Protein AF-A0A495ZXQ3-F1 (afdb_monomer)

Secondary structure (DSSP, 8-state):
---EEEESSBTTB-S-EEEE--SS-----STTSSHHHHHHHHHHHHHHHH---SS---------------

Nearest PDB structures (foldseek):
  5h66-assembly1_A  TM=8.045E-01  e=3.056E-02  Bacillus subtilis subsp. subtilis str. 168

Sequence (70 aa):
MLHSLELENFKAFGKRAHIPFAPITLIFGENSAGKSTILQALNLLQQALESREPAGVSLLLQIGTGSNKR

Radius of gyration: 14.14 Å; Cα contacts (8 Å, |Δi|>4): 43; chains: 1; bounding box: 43×28×30 Å

Structure (mmCIF, N/CA/C/O backbone):
data_AF-A0A495ZXQ3-F1
#
_entry.id   AF-A0A495ZXQ3-F1
#
loop_
_atom_site.group_PDB
_atom_site.id
_atom_site.type_symbol
_atom_site.label_atom_id
_atom_site.label_alt_id
_atom_site.label_comp_id
_atom_site.label_asym_id
_atom_site.label_entity_id
_atom_site.label_seq_id
_atom_site.pdbx_PDB_ins_code
_atom_site.Cartn_x
_atom_site.Cartn_y
_atom_site.Cartn_z
_atom_site.occupancy
_atom_site.B_iso_or_equiv
_atom_site.auth_seq_id
_atom_site.auth_comp_id
_atom_site.auth_asym_id
_atom_site.auth_atom_id
_atom_site.pdbx_PDB_model_num
ATOM 1 N N . MET A 1 1 ? -15.031 -4.632 5.912 1.00 81.81 1 MET A N 1
ATOM 2 C CA . MET A 1 1 ? -14.115 -5.311 4.968 1.00 81.81 1 MET A CA 1
ATOM 3 C C . MET A 1 1 ? -13.353 -4.230 4.214 1.00 81.81 1 MET A C 1
ATOM 5 O O . MET A 1 1 ? -13.942 -3.185 3.971 1.00 81.81 1 MET A O 1
ATOM 9 N N . LEU A 1 2 ? -12.070 -4.427 3.904 1.00 90.31 2 LEU A N 1
ATOM 10 C CA . LEU A 1 2 ? -11.287 -3.449 3.141 1.00 90.31 2 LEU A CA 1
ATOM 11 C C . LEU A 1 2 ? -11.478 -3.708 1.639 1.00 90.31 2 LEU A C 1
ATOM 13 O O . LEU A 1 2 ? -11.237 -4.826 1.192 1.00 90.31 2 LEU A O 1
ATOM 17 N N . HIS A 1 3 ? -11.933 -2.705 0.885 1.00 95.31 3 HIS A N 1
ATOM 18 C CA . HIS A 1 3 ? -12.289 -2.854 -0.537 1.00 95.31 3 HIS A CA 1
ATOM 19 C C . HIS A 1 3 ? -11.237 -2.292 -1.492 1.00 95.31 3 HIS A C 1
ATOM 21 O O . HIS A 1 3 ? -11.025 -2.843 -2.569 1.00 95.31 3 HIS A O 1
ATOM 27 N N . SER A 1 4 ? -10.560 -1.216 -1.103 1.00 96.88 4 SER A N 1
ATOM 28 C CA . SER A 1 4 ? -9.462 -0.636 -1.867 1.00 96.88 4 SER A CA 1
A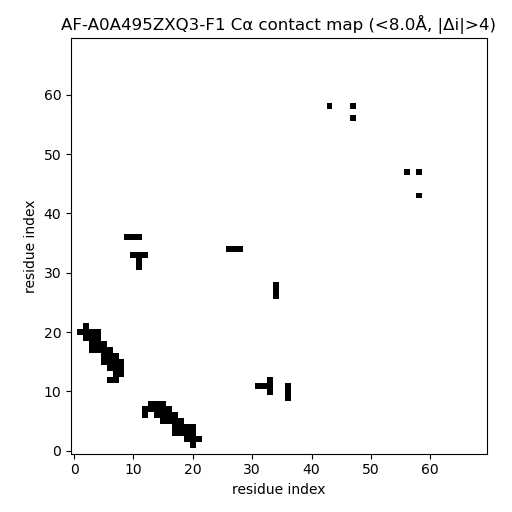TOM 29 C C . SER A 1 4 ? -8.521 0.159 -0.964 1.00 96.88 4 SER A C 1
ATOM 31 O O . SER A 1 4 ? -8.856 0.488 0.176 1.00 96.88 4 SER A O 1
ATOM 33 N N . LEU A 1 5 ? -7.324 0.435 -1.476 1.00 96.19 5 LEU A N 1
ATOM 34 C CA . LEU A 1 5 ? -6.330 1.330 -0.896 1.00 96.19 5 LEU A CA 1
ATOM 35 C C . LEU A 1 5 ? -5.890 2.335 -1.963 1.00 96.19 5 LEU A C 1
ATOM 37 O O . LEU A 1 5 ? -5.495 1.941 -3.061 1.00 96.19 5 LEU A O 1
ATOM 41 N N . GLU A 1 6 ? -5.914 3.620 -1.621 1.00 97.25 6 GLU A N 1
ATOM 42 C CA . GLU A 1 6 ? -5.321 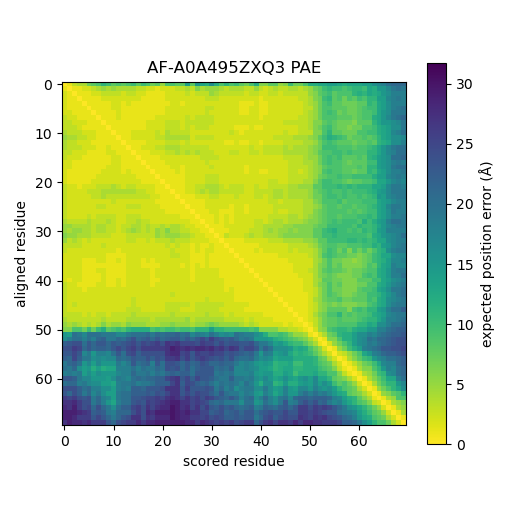4.679 -2.436 1.00 97.25 6 GLU A CA 1
ATOM 43 C C . GLU A 1 6 ? -4.016 5.161 -1.803 1.00 97.25 6 GLU A C 1
ATOM 45 O O . GLU A 1 6 ? -3.969 5.456 -0.610 1.00 97.25 6 GLU A O 1
ATOM 50 N N . LEU A 1 7 ? -2.950 5.232 -2.605 1.00 95.81 7 LEU A N 1
ATOM 51 C CA . LEU A 1 7 ? -1.640 5.737 -2.190 1.00 95.81 7 LEU A CA 1
ATOM 52 C C . LEU A 1 7 ? -1.171 6.818 -3.156 1.00 95.81 7 LEU A C 1
ATOM 54 O O . LEU A 1 7 ? -1.166 6.613 -4.365 1.00 95.81 7 LEU A O 1
ATOM 58 N N . GLU A 1 8 ? -0.729 7.950 -2.624 1.00 96.12 8 GLU A N 1
ATOM 59 C CA . GLU A 1 8 ? -0.142 9.052 -3.382 1.00 96.12 8 GLU A CA 1
ATOM 60 C C . GLU A 1 8 ? 0.950 9.701 -2.530 1.00 96.12 8 GLU A C 1
ATOM 62 O O . GLU A 1 8 ? 0.784 9.831 -1.317 1.00 96.12 8 GLU A O 1
ATOM 67 N N . ASN A 1 9 ? 2.076 10.078 -3.145 1.00 95.50 9 ASN A N 1
ATOM 68 C CA . ASN A 1 9 ? 3.243 10.639 -2.453 1.00 95.50 9 ASN A CA 1
ATOM 69 C C . ASN A 1 9 ? 3.700 9.815 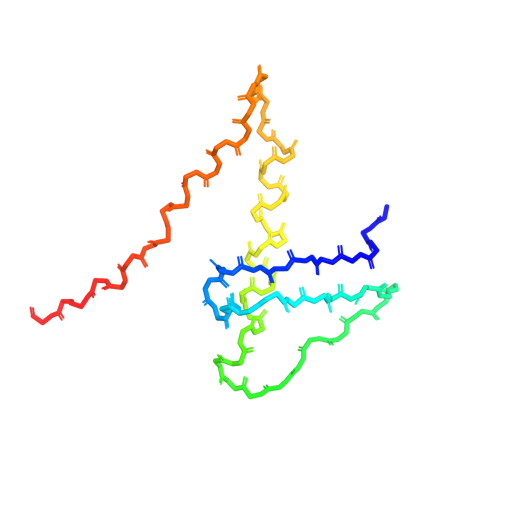-1.228 1.00 95.50 9 ASN A C 1
ATOM 71 O O . ASN A 1 9 ? 4.157 10.360 -0.223 1.00 95.50 9 ASN A O 1
ATOM 75 N N . PHE A 1 10 ? 3.593 8.485 -1.306 1.00 92.88 10 PHE A N 1
ATOM 76 C CA . PHE A 1 10 ? 3.897 7.571 -0.208 1.00 92.88 10 PHE A CA 1
ATOM 77 C C . PHE A 1 10 ? 4.968 6.549 -0.607 1.00 92.88 10 PHE A C 1
ATOM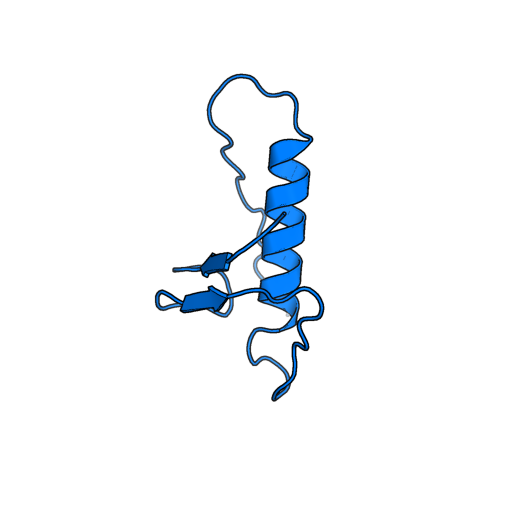 79 O O . PHE A 1 10 ? 4.697 5.552 -1.281 1.00 92.88 10 PHE A O 1
ATOM 86 N N . LYS A 1 11 ? 6.206 6.775 -0.141 1.00 92.56 11 LYS A N 1
ATOM 87 C CA . LYS A 1 11 ? 7.383 5.923 -0.405 1.00 92.56 11 LYS A CA 1
ATOM 88 C C . LYS A 1 11 ? 7.530 5.616 -1.906 1.00 92.56 11 LYS A C 1
ATOM 90 O O . LYS A 1 11 ? 7.781 6.527 -2.682 1.00 92.56 11 LYS A O 1
ATOM 95 N N . ALA A 1 12 ? 7.381 4.353 -2.316 1.00 92.94 12 ALA A N 1
ATOM 96 C CA . ALA A 1 12 ? 7.507 3.927 -3.711 1.00 92.94 12 ALA A CA 1
ATOM 97 C C . ALA A 1 12 ? 6.368 4.434 -4.626 1.00 92.94 12 ALA A C 1
ATOM 99 O O . ALA A 1 12 ? 6.507 4.395 -5.846 1.00 92.94 12 ALA A O 1
ATOM 100 N N . PHE A 1 13 ? 5.258 4.924 -4.064 1.00 93.94 13 PHE A N 1
ATOM 101 C CA . PHE A 1 13 ? 4.113 5.450 -4.810 1.00 93.94 13 PHE A CA 1
ATOM 102 C C . PHE A 1 13 ? 4.186 6.977 -4.905 1.00 93.94 13 PHE A C 1
ATOM 104 O O . PHE A 1 13 ? 3.648 7.686 -4.059 1.00 93.94 13 PHE A O 1
ATOM 111 N N . GLY A 1 14 ? 4.867 7.489 -5.935 1.00 94.19 14 GLY A N 1
ATOM 112 C CA . GLY A 1 14 ? 4.948 8.934 -6.194 1.00 94.19 14 GLY A CA 1
ATOM 113 C C . GLY A 1 14 ? 3.673 9.513 -6.818 1.00 94.19 14 GLY A C 1
ATOM 114 O O . GLY A 1 14 ? 3.228 10.587 -6.440 1.00 94.19 14 GLY A O 1
ATOM 115 N N . LYS A 1 15 ? 3.050 8.784 -7.748 1.00 96.12 15 LYS A N 1
ATOM 116 C CA . LYS A 1 15 ? 1.746 9.142 -8.330 1.00 96.12 15 LYS A CA 1
ATOM 117 C C . LYS A 1 15 ? 0.629 8.398 -7.607 1.00 96.12 15 LYS A C 1
ATOM 119 O O . LYS A 1 15 ? 0.882 7.350 -7.013 1.00 96.12 15 LYS A O 1
ATOM 124 N N . ARG A 1 16 ? -0.600 8.908 -7.721 1.00 96.62 16 ARG A N 1
ATOM 125 C CA . ARG A 1 16 ? -1.791 8.225 -7.213 1.00 96.62 16 ARG A CA 1
ATOM 126 C C . ARG A 1 16 ? -1.906 6.817 -7.798 1.00 96.62 16 ARG A C 1
ATOM 128 O O . ARG A 1 16 ? -1.924 6.645 -9.015 1.00 96.62 16 ARG A O 1
ATOM 135 N N . ALA A 1 17 ? -2.017 5.834 -6.918 1.00 96.75 17 ALA A N 1
ATOM 136 C CA . ALA A 1 17 ? -2.269 4.440 -7.232 1.00 96.75 17 ALA A CA 1
ATOM 137 C C . ALA A 1 17 ? -3.534 3.979 -6.506 1.00 96.75 17 ALA A C 1
ATOM 139 O O . ALA A 1 17 ? -3.664 4.182 -5.301 1.00 96.75 17 ALA A O 1
ATOM 140 N N . HIS A 1 18 ? -4.444 3.345 -7.245 1.00 97.56 18 HIS A N 1
ATOM 141 C CA . HIS A 1 18 ? -5.648 2.716 -6.709 1.00 97.56 18 HIS A CA 1
ATOM 142 C C . HIS A 1 18 ? -5.470 1.194 -6.722 1.00 97.56 18 HIS A C 1
ATOM 144 O O . HIS A 1 18 ? -5.240 0.601 -7.777 1.00 97.56 18 HIS A O 1
ATOM 150 N N . ILE A 1 19 ? -5.565 0.569 -5.549 1.00 97.12 19 ILE A N 1
ATOM 151 C CA . ILE A 1 19 ? -5.310 -0.858 -5.338 1.00 97.12 19 ILE A CA 1
ATOM 152 C C . ILE A 1 19 ? -6.605 -1.501 -4.828 1.00 97.12 19 ILE A C 1
ATOM 154 O O . ILE A 1 19 ? -6.914 -1.366 -3.644 1.00 97.12 19 ILE A O 1
ATOM 158 N N . PRO A 1 20 ? -7.390 -2.173 -5.685 1.00 97.38 20 PRO A N 1
ATOM 159 C CA . PRO A 1 20 ? -8.580 -2.892 -5.245 1.00 97.38 20 PRO A CA 1
ATOM 160 C C . PRO A 1 20 ? -8.198 -4.180 -4.501 1.00 97.38 20 PRO A C 1
ATOM 162 O O . PRO A 1 20 ? -7.208 -4.832 -4.838 1.00 97.38 20 PRO A O 1
ATOM 165 N N . PHE A 1 21 ? -9.014 -4.576 -3.527 1.00 97.19 21 PHE A N 1
ATOM 166 C CA . PHE A 1 21 ? -8.878 -5.841 -2.810 1.00 97.19 21 PHE A CA 1
ATOM 167 C C . PHE A 1 21 ? -10.003 -6.807 -3.171 1.00 97.19 21 PHE A C 1
ATOM 169 O O . PHE A 1 21 ? -11.176 -6.442 -3.253 1.00 97.19 21 PHE A O 1
ATOM 176 N N . ALA A 1 22 ? -9.627 -8.071 -3.328 1.00 95.94 22 ALA A N 1
ATOM 177 C CA . ALA A 1 22 ? -10.525 -9.218 -3.373 1.00 95.94 22 ALA A CA 1
ATOM 178 C C . ALA A 1 22 ? -10.372 -10.041 -2.077 1.00 95.94 22 ALA A C 1
ATOM 180 O O . ALA A 1 22 ? -9.380 -9.856 -1.361 1.00 95.94 22 ALA A O 1
ATOM 181 N N . PRO A 1 23 ? -11.294 -10.980 -1.771 1.00 95.06 23 PRO A N 1
ATOM 182 C CA . PRO A 1 23 ? -11.196 -11.834 -0.582 1.00 95.06 23 PRO A CA 1
ATOM 183 C C . PRO A 1 23 ? -9.829 -12.517 -0.409 1.00 95.06 23 PRO A C 1
ATOM 185 O O . PRO A 1 23 ? -9.367 -12.687 0.715 1.00 95.06 23 PRO A O 1
ATOM 188 N N . ILE A 1 24 ? -9.161 -12.848 -1.521 1.00 95.56 24 ILE A N 1
ATOM 189 C CA . ILE A 1 24 ? -7.743 -13.213 -1.568 1.00 95.56 24 ILE A CA 1
ATOM 190 C C . ILE A 1 24 ? -7.065 -12.275 -2.567 1.00 95.56 24 ILE A C 1
ATOM 192 O O . ILE A 1 24 ? -7.432 -12.245 -3.739 1.00 95.56 24 ILE A O 1
ATOM 196 N N . THR A 1 25 ? -6.074 -11.513 -2.106 1.00 95.75 25 THR A N 1
ATOM 197 C CA . THR A 1 25 ? -5.300 -10.584 -2.942 1.00 95.75 25 THR A CA 1
ATOM 198 C C . THR A 1 25 ? -3.833 -11.005 -2.939 1.00 95.75 25 THR A C 1
ATOM 200 O O . THR A 1 25 ? -3.218 -11.083 -1.878 1.00 95.75 25 THR A O 1
ATOM 203 N N . LEU A 1 26 ? -3.262 -11.274 -4.118 1.00 96.88 26 LEU A N 1
ATOM 204 C CA . LEU A 1 26 ? -1.851 -11.636 -4.272 1.00 96.88 26 LEU A CA 1
ATOM 205 C C . LEU A 1 26 ? -1.027 -10.405 -4.668 1.00 96.88 26 LEU A C 1
ATOM 207 O O . LEU A 1 26 ? -1.316 -9.760 -5.671 1.00 96.88 26 LEU A O 1
ATOM 211 N N . ILE A 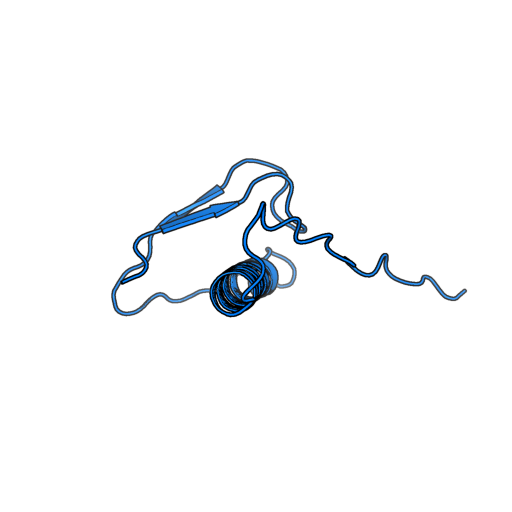1 27 ? 0.028 -10.106 -3.907 1.00 96.00 27 ILE A N 1
ATOM 212 C CA . ILE A 1 27 ? 0.944 -8.990 -4.178 1.00 96.00 27 ILE A CA 1
ATOM 213 C C . ILE A 1 27 ? 2.279 -9.561 -4.673 1.00 96.00 27 ILE A C 1
ATOM 215 O O . ILE A 1 27 ? 3.032 -10.148 -3.897 1.00 96.00 27 ILE A O 1
ATOM 219 N N . PHE A 1 28 ? 2.592 -9.374 -5.955 1.00 96.19 28 PHE A N 1
ATOM 220 C CA . PHE A 1 28 ? 3.809 -9.883 -6.599 1.00 96.19 28 PHE A CA 1
ATOM 221 C C . PHE A 1 28 ? 4.410 -8.854 -7.571 1.00 96.19 28 PHE A C 1
ATOM 223 O O . PHE A 1 28 ? 3.819 -7.808 -7.821 1.00 96.19 28 PHE A O 1
ATOM 230 N N . GLY A 1 29 ? 5.622 -9.121 -8.064 1.00 95.38 29 GLY A N 1
ATOM 231 C CA . GLY A 1 29 ? 6.375 -8.225 -8.952 1.00 95.38 29 GLY A CA 1
ATOM 232 C C . GLY A 1 29 ? 7.848 -8.107 -8.558 1.00 95.38 29 GLY A C 1
ATOM 233 O O . GLY A 1 29 ? 8.291 -8.735 -7.591 1.00 95.38 29 GLY A O 1
ATOM 234 N N . GLU A 1 30 ? 8.601 -7.276 -9.275 1.00 96.44 30 GLU A N 1
ATOM 235 C CA . GLU A 1 30 ? 10.039 -7.070 -9.059 1.00 96.44 30 GLU A CA 1
ATOM 236 C C . GLU A 1 30 ? 10.377 -6.566 -7.650 1.00 96.44 30 GLU A C 1
ATOM 238 O O . GLU A 1 30 ? 9.561 -5.948 -6.948 1.00 96.44 30 GLU A O 1
ATOM 243 N N . ASN A 1 31 ? 11.601 -6.843 -7.200 1.00 93.94 31 ASN A N 1
ATOM 244 C CA . ASN A 1 31 ? 12.108 -6.270 -5.958 1.00 93.94 31 ASN A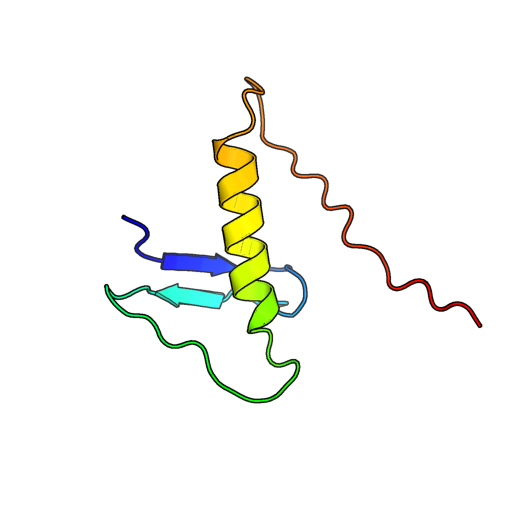 CA 1
ATOM 245 C C . ASN A 1 31 ? 12.100 -4.745 -6.046 1.00 93.94 31 ASN A C 1
ATOM 247 O O . ASN A 1 31 ? 12.326 -4.170 -7.102 1.00 93.94 31 ASN A O 1
ATOM 251 N N . SER A 1 32 ? 11.783 -4.098 -4.926 1.00 92.19 32 SER A N 1
ATOM 252 C CA . SER A 1 32 ? 11.658 -2.637 -4.846 1.00 92.19 32 SER A CA 1
ATOM 253 C C . SER A 1 32 ? 10.492 -2.013 -5.632 1.00 92.19 32 SER A C 1
ATOM 255 O O . SER A 1 32 ? 10.313 -0.805 -5.551 1.00 92.19 32 SER A O 1
ATOM 257 N N . ALA A 1 33 ? 9.608 -2.800 -6.262 1.00 94.06 33 ALA A N 1
ATOM 258 C CA . ALA A 1 33 ? 8.403 -2.296 -6.942 1.00 94.06 33 ALA A CA 1
ATOM 259 C C . ALA A 1 33 ? 7.296 -1.748 -6.002 1.00 94.06 33 ALA A C 1
ATOM 261 O O . ALA A 1 33 ? 6.183 -1.489 -6.440 1.00 94.06 33 ALA A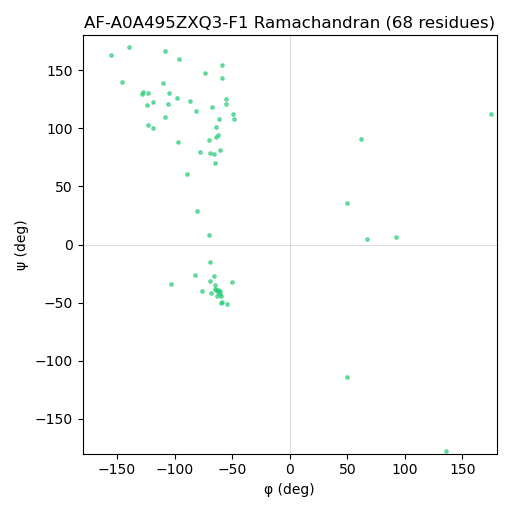 O 1
ATOM 262 N N . GLY A 1 34 ? 7.554 -1.610 -4.693 1.00 93.88 34 GLY A N 1
ATOM 263 C CA . GLY A 1 34 ? 6.586 -1.054 -3.732 1.00 93.88 34 GLY A CA 1
ATOM 264 C C . GLY A 1 34 ? 5.685 -2.069 -3.014 1.00 93.88 34 GLY A C 1
ATOM 265 O O . GLY A 1 34 ? 4.825 -1.675 -2.233 1.00 93.88 34 GLY A O 1
ATOM 266 N N . LYS A 1 35 ? 5.904 -3.379 -3.178 1.00 96.19 35 LYS A N 1
ATOM 267 C CA . LYS A 1 35 ? 5.110 -4.431 -2.501 1.00 96.19 35 LYS A CA 1
ATOM 268 C C . LYS A 1 35 ? 5.072 -4.269 -0.973 1.00 96.19 35 LYS A C 1
ATOM 270 O O . LYS A 1 35 ? 4.000 -4.208 -0.378 1.00 96.19 35 LYS A O 1
ATOM 275 N N . SER A 1 36 ? 6.236 -4.116 -0.333 1.00 96.44 36 SER A N 1
ATOM 276 C CA . SER A 1 36 ? 6.320 -3.879 1.119 1.00 96.44 36 SER A CA 1
ATOM 277 C C . SER A 1 36 ? 5.729 -2.528 1.523 1.00 96.44 36 SER A C 1
ATOM 279 O O . SER A 1 36 ? 5.254 -2.379 2.644 1.00 96.44 36 SER A O 1
ATOM 281 N N . THR A 1 37 ? 5.727 -1.545 0.619 1.00 96.31 37 THR A N 1
ATOM 282 C CA . THR A 1 37 ? 5.099 -0.242 0.852 1.00 96.31 37 THR A CA 1
ATOM 283 C C . THR A 1 37 ? 3.582 -0.371 1.005 1.00 96.31 37 THR A C 1
ATOM 285 O O . THR A 1 37 ? 3.031 0.270 1.894 1.00 96.31 37 THR A O 1
ATOM 288 N N . ILE A 1 38 ? 2.925 -1.242 0.229 1.00 96.00 38 ILE A N 1
ATOM 289 C CA . ILE A 1 38 ? 1.487 -1.534 0.378 1.00 96.00 38 ILE A CA 1
ATOM 290 C C . ILE A 1 38 ? 1.200 -2.076 1.783 1.00 96.00 38 ILE A C 1
ATOM 292 O O . ILE A 1 38 ? 0.349 -1.547 2.493 1.00 96.00 38 ILE A O 1
ATOM 296 N N . LEU A 1 39 ? 1.959 -3.085 2.225 1.00 95.44 39 LEU A N 1
ATOM 297 C CA . LEU A 1 39 ? 1.785 -3.677 3.558 1.00 95.44 39 LEU A CA 1
ATOM 298 C C . LEU A 1 39 ? 2.054 -2.667 4.683 1.00 95.44 39 LEU A C 1
ATOM 300 O O . LEU A 1 39 ? 1.333 -2.631 5.676 1.00 95.44 39 LEU A O 1
ATOM 304 N N . GLN A 1 40 ? 3.063 -1.809 4.521 1.00 94.75 40 GLN A N 1
ATOM 305 C CA . GLN A 1 40 ? 3.365 -0.747 5.482 1.00 94.75 40 GLN A CA 1
ATOM 306 C C . GLN A 1 40 ? 2.237 0.287 5.577 1.00 94.75 40 GLN A C 1
ATOM 308 O O . GLN A 1 40 ? 1.937 0.728 6.681 1.00 94.75 40 GLN A O 1
ATOM 313 N N . ALA A 1 41 ? 1.605 0.658 4.459 1.00 94.38 41 ALA A N 1
ATOM 314 C CA . ALA A 1 41 ? 0.443 1.545 4.469 1.00 94.38 41 ALA A CA 1
ATOM 315 C C . ALA A 1 41 ? -0.743 0.923 5.220 1.00 94.38 41 ALA A C 1
ATOM 317 O O . ALA A 1 41 ? -1.343 1.582 6.063 1.00 94.38 41 ALA A O 1
ATOM 318 N N . LEU A 1 42 ? -1.029 -0.362 4.983 1.00 93.94 42 LEU A N 1
ATOM 319 C CA . LEU A 1 42 ? -2.075 -1.086 5.713 1.00 93.94 42 LEU A CA 1
A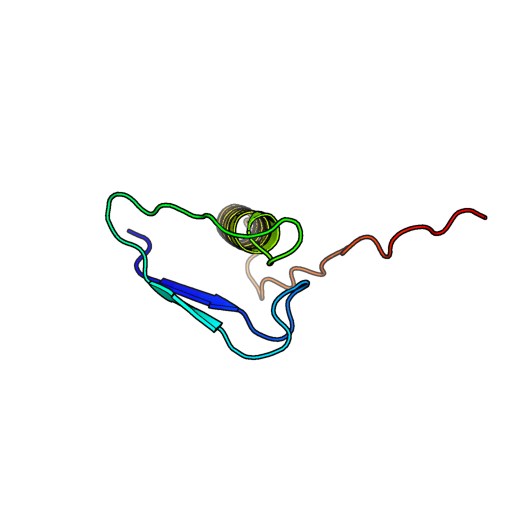TOM 320 C C . LEU A 1 42 ? -1.794 -1.130 7.221 1.00 93.94 42 LEU A C 1
ATOM 322 O O . LEU A 1 42 ? -2.687 -0.870 8.021 1.00 93.94 42 LEU A O 1
ATOM 326 N N . ASN A 1 43 ? -0.544 -1.384 7.615 1.00 92.50 43 ASN A N 1
ATOM 327 C CA . ASN A 1 43 ? -0.150 -1.385 9.023 1.00 92.50 43 ASN A CA 1
ATOM 328 C C . ASN A 1 43 ? -0.270 0.003 9.677 1.00 92.50 43 ASN A C 1
ATOM 330 O O . ASN A 1 43 ? -0.589 0.114 10.858 1.00 92.50 43 ASN A O 1
ATOM 334 N N . LEU A 1 44 ? -0.003 1.078 8.932 1.00 89.94 44 LEU A N 1
ATOM 335 C CA . LEU A 1 44 ? -0.192 2.448 9.420 1.00 89.94 44 LEU A CA 1
ATOM 336 C C . LEU A 1 44 ? -1.671 2.781 9.608 1.00 89.94 44 LEU A C 1
ATOM 338 O O . LEU A 1 44 ? -2.028 3.368 10.625 1.00 89.94 44 LEU A O 1
ATOM 342 N N . LEU A 1 45 ? -2.526 2.372 8.667 1.00 88.38 45 LEU A N 1
ATOM 343 C CA . LEU A 1 45 ? -3.975 2.515 8.804 1.00 88.38 45 LEU A CA 1
ATOM 344 C C . LEU A 1 45 ? -4.486 1.767 10.040 1.00 88.38 45 LEU A C 1
ATOM 346 O O . LEU A 1 45 ? -5.254 2.334 10.808 1.00 88.38 45 LEU A O 1
ATOM 350 N N . GLN A 1 46 ? -4.017 0.539 10.275 1.00 88.12 46 GLN A N 1
ATOM 351 C CA . GLN A 1 46 ? -4.381 -0.228 11.469 1.00 88.12 46 GLN A CA 1
ATOM 352 C C . GLN A 1 46 ? -3.988 0.506 12.762 1.00 88.12 46 GLN A C 1
ATOM 354 O O . GLN A 1 46 ? -4.831 0.701 13.632 1.00 88.12 46 GLN A O 1
ATOM 359 N N . GLN A 1 47 ? -2.745 0.990 12.860 1.00 85.94 47 GLN A N 1
ATOM 360 C CA . GLN A 1 47 ? -2.276 1.755 14.025 1.00 85.94 47 GLN A CA 1
ATOM 361 C C . GLN A 1 47 ? -3.079 3.042 14.248 1.00 85.94 47 GLN A C 1
ATOM 363 O O . GLN A 1 47 ? -3.395 3.373 15.388 1.00 85.94 47 GLN A O 1
ATOM 368 N N . ALA A 1 48 ? -3.437 3.757 13.177 1.00 83.81 48 ALA A N 1
ATOM 369 C CA . ALA A 1 48 ? -4.288 4.941 13.272 1.00 83.81 48 ALA A CA 1
ATOM 370 C C . ALA A 1 48 ? -5.677 4.616 13.831 1.00 83.81 48 ALA A C 1
ATOM 372 O O . ALA A 1 48 ? -6.194 5.367 14.654 1.00 83.81 48 ALA A O 1
ATOM 373 N N . LEU A 1 49 ? -6.271 3.498 13.406 1.00 83.25 49 LEU A N 1
ATOM 374 C CA . LEU A 1 49 ? -7.575 3.054 13.902 1.00 83.25 49 LEU A CA 1
ATOM 375 C C . LEU A 1 49 ? -7.523 2.597 15.369 1.00 83.25 49 LEU A C 1
ATOM 377 O O . LEU A 1 49 ? -8.509 2.739 16.088 1.00 83.25 49 LEU A O 1
ATOM 381 N N . GLU A 1 50 ? -6.392 2.051 15.816 1.00 84.62 50 GLU A N 1
ATOM 382 C CA . GLU A 1 50 ? -6.188 1.598 17.198 1.00 84.62 50 GLU A CA 1
ATOM 383 C C . GLU A 1 50 ? -5.802 2.733 18.154 1.00 84.62 50 GLU A C 1
ATOM 385 O O . GLU A 1 50 ? -6.079 2.657 19.356 1.00 84.62 50 GLU A O 1
ATOM 390 N N . SER A 1 51 ? -5.180 3.797 17.639 1.00 77.50 51 SER A N 1
ATOM 391 C CA . SER A 1 51 ? -4.828 4.968 18.436 1.00 77.50 51 SER A CA 1
ATOM 392 C C . SER A 1 51 ? -6.091 5.710 18.891 1.00 77.50 51 SER A C 1
ATOM 394 O O . SER A 1 51 ? -6.876 6.194 18.081 1.00 77.50 51 SER A O 1
ATOM 396 N N . ARG A 1 52 ? -6.301 5.807 20.210 1.00 60.41 52 ARG A N 1
ATOM 397 C CA . ARG A 1 52 ? -7.461 6.474 20.837 1.00 60.41 52 ARG A CA 1
ATOM 398 C C . ARG A 1 52 ? -7.333 8.003 20.908 1.00 60.41 52 ARG A C 1
ATOM 400 O O . ARG A 1 52 ? -7.862 8.599 21.839 1.00 60.41 52 ARG A O 1
ATOM 407 N N . GLU A 1 53 ? -6.621 8.639 19.983 1.00 63.44 53 GLU A N 1
ATOM 408 C CA . GLU A 1 53 ? -6.468 10.100 19.985 1.00 63.44 53 GLU A CA 1
ATOM 409 C C . GLU A 1 53 ? -7.696 10.771 19.343 1.00 63.44 53 GLU A C 1
ATOM 411 O O . GLU A 1 53 ? -7.950 10.587 18.148 1.00 63.44 53 GLU A O 1
ATOM 416 N N . PRO A 1 54 ? -8.491 11.548 20.103 1.00 51.59 54 PRO A N 1
ATOM 417 C CA . PRO A 1 54 ? -9.721 12.145 19.615 1.00 51.59 54 PRO A CA 1
ATOM 418 C C . PRO A 1 54 ? -9.444 13.521 18.998 1.00 51.59 54 PRO A C 1
ATOM 420 O O . PRO A 1 54 ? -9.950 14.518 19.490 1.00 51.59 54 PRO A O 1
ATOM 423 N N . ALA A 1 55 ? -8.629 13.598 17.946 1.00 47.00 55 ALA A N 1
ATOM 424 C CA . ALA A 1 55 ? -8.596 14.713 16.989 1.00 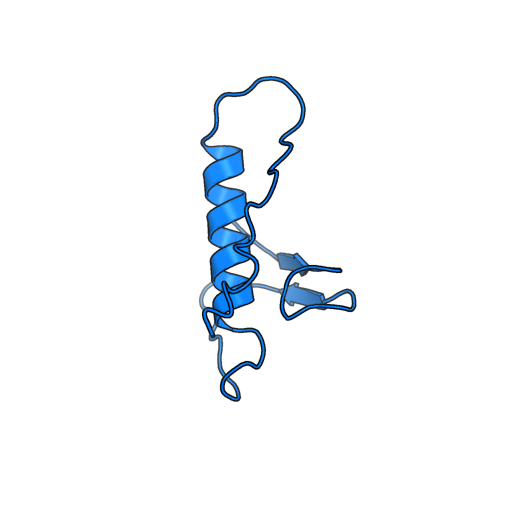47.00 55 ALA A CA 1
ATOM 425 C C . ALA A 1 55 ? -7.442 14.508 16.007 1.00 47.00 55 ALA A C 1
ATOM 427 O O . ALA A 1 55 ? -6.285 14.632 16.384 1.00 47.00 55 ALA A O 1
ATOM 428 N N . GLY A 1 56 ? -7.768 14.255 14.736 1.00 51.19 56 GLY A N 1
ATOM 429 C CA . GLY A 1 56 ? -6.838 14.403 13.617 1.00 51.19 56 GLY A CA 1
ATOM 430 C C . GLY A 1 56 ? -5.619 13.498 13.711 1.00 51.19 56 GLY A C 1
ATOM 431 O O . GLY A 1 56 ? -4.588 13.897 14.240 1.00 51.19 56 GLY A O 1
ATOM 432 N N . VAL A 1 57 ? -5.726 12.302 13.131 1.00 52.78 57 VAL A N 1
ATOM 433 C CA . VAL A 1 57 ? -4.620 11.353 12.991 1.00 52.78 57 VAL A CA 1
ATOM 434 C C . VAL A 1 57 ? -3.496 11.983 12.152 1.00 52.78 57 VAL A C 1
ATOM 436 O O . VAL A 1 57 ? -3.365 11.745 10.953 1.00 52.78 57 VAL A O 1
ATOM 439 N N . SER A 1 58 ? -2.667 12.810 12.783 1.00 50.66 58 SER A N 1
ATOM 440 C CA . SER A 1 58 ? -1.370 13.216 12.273 1.00 50.66 58 SER A CA 1
ATOM 441 C C . SER A 1 58 ? -0.437 12.043 12.530 1.00 50.66 58 SER A C 1
ATOM 443 O O . SER A 1 58 ? 0.308 12.004 13.508 1.00 50.66 58 SER A O 1
ATOM 445 N N . LEU A 1 59 ? -0.523 11.031 11.661 1.00 55.41 59 LEU A N 1
ATOM 446 C CA . LEU A 1 59 ? 0.540 10.045 11.499 1.00 55.41 59 LEU A CA 1
ATOM 447 C C . LEU A 1 59 ? 1.747 10.798 10.928 1.00 55.41 59 LEU A C 1
ATOM 449 O O . LEU A 1 59 ? 2.011 10.762 9.725 1.00 55.41 59 LEU A O 1
ATOM 453 N N . LEU A 1 60 ? 2.467 11.524 11.785 1.00 50.94 60 LEU A N 1
ATOM 454 C CA . LEU A 1 60 ? 3.807 11.999 11.482 1.00 50.94 60 LEU A CA 1
ATOM 455 C C . LEU A 1 60 ? 4.658 10.754 11.286 1.00 50.94 60 LEU A C 1
ATOM 457 O O . LEU A 1 60 ? 5.148 10.135 12.228 1.00 50.94 60 LEU A O 1
ATOM 461 N N . LEU A 1 61 ? 4.776 10.345 10.029 1.00 55.34 61 LEU A N 1
ATOM 462 C CA . LEU A 1 61 ? 5.658 9.271 9.661 1.00 55.34 61 LEU A CA 1
ATOM 463 C C . LEU A 1 61 ? 7.076 9.717 10.020 1.00 55.34 61 LEU A C 1
ATOM 465 O O . LEU A 1 61 ? 7.687 10.501 9.294 1.00 55.34 61 LEU A O 1
ATOM 469 N N . GLN A 1 62 ? 7.660 9.131 11.064 1.00 50.75 62 GLN A N 1
ATOM 470 C CA . GLN A 1 62 ? 9.088 8.835 11.029 1.00 50.75 62 GLN A CA 1
ATOM 471 C C . GLN A 1 62 ? 9.292 7.787 9.925 1.00 50.75 62 GLN A C 1
ATOM 473 O O . GLN A 1 62 ? 9.555 6.613 10.176 1.00 50.75 62 GLN A O 1
ATOM 478 N N . ILE A 1 63 ? 9.133 8.195 8.659 1.00 53.62 63 ILE A N 1
ATOM 479 C CA . ILE A 1 63 ? 9.801 7.492 7.575 1.00 53.62 63 ILE A CA 1
ATOM 480 C C . ILE A 1 63 ? 11.264 7.738 7.891 1.00 53.62 63 ILE A C 1
ATOM 482 O O . ILE A 1 63 ? 11.746 8.849 7.690 1.00 53.62 63 ILE A O 1
ATOM 486 N N . GLY A 1 64 ? 11.932 6.747 8.482 1.00 49.25 64 GLY A N 1
ATOM 487 C CA . GLY A 1 64 ? 13.371 6.792 8.654 1.00 49.25 64 GLY A CA 1
ATOM 488 C C . GLY A 1 64 ? 13.969 7.188 7.314 1.00 49.25 64 GLY A C 1
ATOM 489 O O . GLY A 1 64 ? 13.922 6.417 6.353 1.00 49.25 64 GLY A O 1
ATOM 490 N N . THR A 1 65 ? 14.465 8.420 7.228 1.00 47.28 65 THR A N 1
ATOM 491 C CA . THR A 1 65 ? 15.419 8.786 6.201 1.00 47.28 65 THR A CA 1
ATOM 492 C C . THR A 1 65 ? 16.543 7.785 6.387 1.00 47.28 65 THR A C 1
ATOM 494 O O . THR A 1 65 ? 17.047 7.609 7.499 1.00 47.28 65 THR A O 1
ATOM 497 N N . GLY A 1 66 ? 16.839 7.009 5.343 1.00 46.47 66 GLY A N 1
ATOM 498 C CA . GLY A 1 66 ? 17.933 6.054 5.393 1.00 46.47 66 GLY A CA 1
ATOM 499 C C . GLY A 1 66 ? 19.159 6.789 5.911 1.00 46.47 66 GLY A C 1
ATOM 500 O O . GLY A 1 66 ? 19.653 7.705 5.254 1.00 46.47 66 GLY A O 1
ATOM 501 N N . SER A 1 67 ? 19.595 6.434 7.120 1.00 45.00 67 SER A N 1
ATOM 502 C CA . SER A 1 67 ? 20.863 6.879 7.665 1.00 45.00 67 SER A CA 1
ATOM 503 C C . SER A 1 67 ? 21.924 6.288 6.750 1.00 45.00 67 SER A C 1
ATOM 505 O O . SER A 1 67 ? 22.324 5.134 6.890 1.00 45.00 67 SER A O 1
ATOM 507 N N . ASN A 1 68 ? 22.321 7.066 5.747 1.00 45.09 68 ASN A N 1
ATOM 508 C CA . ASN A 1 68 ? 23.550 6.849 5.017 1.00 45.09 68 ASN A CA 1
ATOM 509 C C . ASN A 1 68 ? 24.682 7.178 5.994 1.00 45.09 68 ASN A C 1
ATOM 511 O O . ASN A 1 68 ? 25.219 8.282 5.987 1.00 45.09 68 ASN A O 1
ATOM 515 N N . LYS A 1 69 ? 24.976 6.235 6.898 1.00 47.66 69 LYS A N 1
ATOM 516 C CA . LYS A 1 69 ? 26.255 6.193 7.601 1.00 47.66 69 LYS A CA 1
ATOM 517 C C . LYS A 1 69 ? 27.303 5.786 6.570 1.00 47.66 69 LYS A C 1
ATOM 519 O O . LYS A 1 69 ? 27.527 4.598 6.343 1.00 47.66 69 LYS A O 1
ATOM 524 N N . ARG A 1 70 ? 27.879 6.789 5.917 1.00 40.78 70 ARG A N 1
ATOM 525 C CA . ARG A 1 70 ? 29.297 6.767 5.568 1.00 40.78 70 ARG A CA 1
ATOM 526 C C . ARG A 1 70 ? 30.040 7.560 6.625 1.00 40.78 70 ARG A C 1
ATOM 528 O O . ARG A 1 70 ? 29.466 8.578 7.071 1.00 40.78 70 ARG A O 1
#

Solvent-accessible surface area (backbone atoms only — not comparable to full-atom values): 4823 Å² total; per-residue (Å²): 134,82,56,64,50,78,43,54,72,48,88,72,31,65,57,80,44,82,46,77,49,55,102,76,72,88,87,83,79,65,88,86,72,30,66,70,52,55,55,50,51,52,54,50,53,51,51,56,72,67,49,87,70,94,68,76,89,75,76,74,72,82,68,73,71,78,80,78,82,123

Foldseek 3Di:
DDAWDWDDVQQLHPHIDIGGDDPDDDQDDDPPNCSVVVVVVVVLVVVLVVDPDPDDPPPPDPPPPPPPPD

pLDDT: mean 81.86, std 19.55, range [40.78, 97.56]

Mean predicted aligned error: 8.44 Å